Protein AF-A0A920K774-F1 (afdb_monomer_lite)

Secondary structure (DSSP, 8-state):
----SSHHHHHTSTTTTTSHHHHTT------HHHHHS-STTHHHHHHHHHHHH-

Foldseek 3Di:
DDDDPDLLSVLPPPVRVPDPCSVVVVDDDDDPCQVPVPDPNVVVVVVVVVVSVD

Radius of gyration: 13.19 Å; chains: 1; bounding box: 23×33×30 Å

Sequence (54 aa):
MSSFSDEEAFSKHPSLKLTKAAKAKKIYAVDGMSMLGFGPRTIKTAVEITKKFQ

pLDDT: mean 88.38, std 9.13, range [44.25, 95.44]

Structure (mmCIF, N/CA/C/O backbone):
data_AF-A0A920K774-F1
#
_entry.id   AF-A0A920K774-F1
#
loop_
_atom_site.group_PDB
_atom_site.id
_atom_site.type_symbol
_atom_site.label_atom_id
_atom_site.label_alt_id
_atom_site.label_comp_id
_atom_site.label_asym_id
_atom_site.label_entity_id
_atom_site.label_seq_id
_atom_site.pdbx_PDB_ins_code
_atom_site.Cartn_x
_atom_site.Cartn_y
_atom_site.Cartn_z
_atom_site.occupancy
_atom_site.B_iso_or_equiv
_atom_site.auth_seq_id
_atom_site.auth_comp_id
_atom_site.auth_asym_id
_atom_site.auth_atom_id
_atom_site.pdbx_PDB_model_num
ATOM 1 N N . MET A 1 1 ? 1.995 23.032 4.170 1.00 44.25 1 MET A N 1
ATOM 2 C CA . MET A 1 1 ? 1.602 21.662 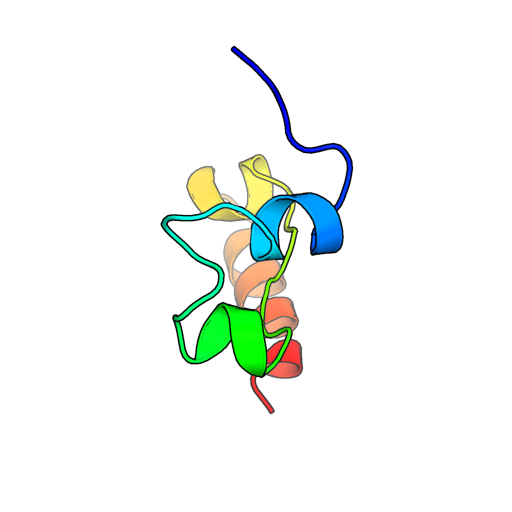3.779 1.00 44.25 1 MET A CA 1
ATOM 3 C C . MET A 1 1 ? 2.220 20.711 4.799 1.00 44.25 1 MET A C 1
ATOM 5 O O . MET A 1 1 ? 3.433 20.560 4.793 1.00 44.25 1 MET A O 1
ATOM 9 N N . SER A 1 2 ? 1.460 20.183 5.758 1.00 56.91 2 SER A N 1
ATOM 10 C CA . SER A 1 2 ? 2.003 19.243 6.750 1.00 56.91 2 SER A CA 1
ATOM 11 C C . SER A 1 2 ? 2.172 17.871 6.097 1.00 56.91 2 SER A C 1
ATOM 13 O O . SER A 1 2 ? 1.178 17.223 5.774 1.00 56.91 2 SER A O 1
ATOM 15 N N . SER A 1 3 ? 3.415 17.447 5.865 1.00 72.44 3 SER A N 1
ATOM 16 C CA . SER A 1 3 ? 3.706 16.052 5.526 1.00 72.44 3 SER A CA 1
ATOM 17 C C . SER A 1 3 ? 3.508 15.193 6.771 1.00 72.44 3 SER A C 1
ATOM 19 O O . SER A 1 3 ? 3.904 15.592 7.865 1.00 72.44 3 SER A O 1
ATOM 21 N N . PHE A 1 4 ? 2.902 14.020 6.616 1.00 82.50 4 PHE A N 1
ATOM 22 C CA . PHE A 1 4 ? 2.906 13.007 7.669 1.00 82.50 4 PHE A CA 1
ATOM 23 C C . PHE A 1 4 ? 4.312 12.409 7.756 1.00 82.50 4 PHE A C 1
ATOM 25 O O . PHE A 1 4 ? 4.954 12.219 6.722 1.00 82.50 4 PHE A O 1
ATOM 32 N N . SER A 1 5 ? 4.800 12.160 8.971 1.00 80.19 5 SER A N 1
ATOM 33 C CA . SER A 1 5 ? 6.112 11.542 9.183 1.00 80.19 5 SER A CA 1
ATOM 34 C C . SER A 1 5 ? 6.084 10.046 8.870 1.00 80.19 5 SER A C 1
ATOM 36 O O . SER A 1 5 ? 7.009 9.538 8.253 1.00 80.19 5 SER A O 1
ATOM 38 N N . ASP A 1 6 ? 4.988 9.366 9.229 1.00 86.62 6 ASP A N 1
ATOM 39 C CA . ASP A 1 6 ? 4.871 7.908 9.162 1.00 8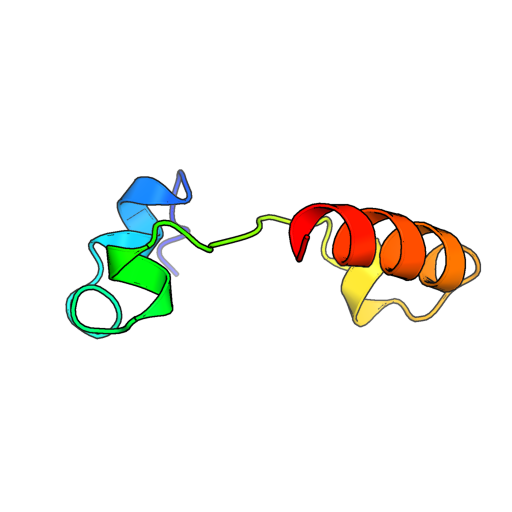6.62 6 ASP A CA 1
ATOM 40 C C . ASP A 1 6 ? 3.428 7.461 8.875 1.00 86.62 6 ASP A C 1
ATOM 42 O O . ASP A 1 6 ? 2.460 8.203 9.095 1.00 86.62 6 ASP A O 1
ATOM 46 N N . GLU A 1 7 ? 3.263 6.204 8.453 1.00 87.69 7 GLU A N 1
ATOM 47 C CA . GLU A 1 7 ? 1.957 5.591 8.159 1.00 87.69 7 GLU A CA 1
ATOM 48 C C . GLU A 1 7 ? 1.013 5.595 9.376 1.00 87.69 7 GLU A C 1
ATOM 50 O O . GLU A 1 7 ? -0.204 5.732 9.232 1.00 87.69 7 GLU A O 1
ATOM 55 N N . GLU A 1 8 ? 1.553 5.508 10.596 1.00 87.12 8 GLU A N 1
ATOM 56 C CA . GLU A 1 8 ? 0.751 5.577 11.821 1.00 87.12 8 GLU A CA 1
ATOM 57 C C . GLU A 1 8 ? 0.169 6.970 12.070 1.00 87.12 8 GLU A C 1
ATOM 59 O O . GLU A 1 8 ? -0.988 7.096 12.484 1.00 87.12 8 GLU A O 1
ATOM 64 N N . ALA A 1 9 ? 0.960 8.017 11.820 1.00 89.50 9 ALA A N 1
ATOM 65 C CA . ALA A 1 9 ? 0.500 9.396 11.921 1.00 89.50 9 ALA A CA 1
ATOM 66 C C . ALA A 1 9 ? -0.579 9.674 10.864 1.00 89.50 9 ALA A C 1
ATOM 68 O O . ALA A 1 9 ? -1.601 10.289 11.174 1.00 89.50 9 ALA A O 1
ATOM 69 N N . PHE A 1 10 ? -0.401 9.135 9.653 1.00 90.38 10 PHE A N 1
ATOM 70 C CA . PHE A 1 10 ? -1.395 9.196 8.582 1.00 90.38 10 PHE A CA 1
ATOM 71 C C . PHE A 1 10 ? -2.700 8.470 8.953 1.00 90.38 10 PHE A C 1
ATOM 73 O O . PHE A 1 10 ? -3.789 9.028 8.815 1.00 90.38 10 PHE A O 1
ATOM 80 N N . SER A 1 11 ? -2.608 7.260 9.512 1.00 90.81 11 SER A N 1
ATOM 81 C CA . SER A 1 11 ? -3.770 6.460 9.931 1.00 90.81 11 SER A CA 1
ATOM 82 C C . SER A 1 11 ? -4.617 7.142 11.014 1.00 90.81 11 SER A C 1
ATOM 84 O O . SER A 1 11 ? -5.844 7.017 11.033 1.00 90.81 11 SER A O 1
ATOM 86 N N . LYS A 1 12 ? -3.981 7.898 11.918 1.00 91.25 12 LYS A N 1
ATOM 87 C CA . LYS A 1 12 ? -4.653 8.600 13.026 1.00 91.25 12 LYS A CA 1
ATOM 88 C C . LYS A 1 12 ? -5.424 9.848 12.587 1.00 91.25 12 LYS A C 1
ATOM 90 O O . LYS A 1 12 ? -6.175 10.385 13.404 1.00 91.25 12 LYS A O 1
ATOM 95 N N . HIS A 1 13 ? -5.280 10.296 11.338 1.00 91.19 13 HIS A N 1
ATOM 96 C CA . HIS A 1 13 ? -5.983 11.473 10.835 1.00 91.19 13 HIS A CA 1
ATOM 97 C C . HIS A 1 13 ? -7.511 11.316 11.007 1.00 91.19 13 HIS A C 1
ATOM 99 O O . HIS A 1 13 ? -8.041 10.255 10.656 1.00 91.19 13 HIS A O 1
ATOM 105 N N . PRO A 1 14 ? -8.248 12.333 11.506 1.00 91.38 14 PRO A N 1
ATOM 106 C CA . PRO A 1 14 ? -9.681 12.217 11.805 1.00 91.38 14 PRO A CA 1
ATOM 107 C C . PRO A 1 14 ? -10.518 11.676 10.640 1.00 91.38 14 PRO A C 1
ATOM 109 O O . PRO A 1 14 ? -11.376 10.819 10.839 1.00 91.38 14 PRO A O 1
ATOM 112 N N . SER A 1 15 ? -10.208 12.104 9.414 1.00 91.88 15 SER A N 1
ATOM 113 C CA . SER A 1 15 ? -10.905 11.661 8.199 1.00 91.88 15 SER A CA 1
ATOM 114 C C . SER A 1 15 ? -10.604 10.212 7.792 1.00 91.88 15 SER A C 1
ATOM 116 O O . SER A 1 15 ? -11.346 9.640 7.001 1.00 91.88 15 SER A O 1
ATOM 118 N N . LEU A 1 16 ? -9.518 9.614 8.295 1.00 91.81 16 LEU A N 1
ATOM 119 C CA . LEU A 1 16 ? -9.041 8.291 7.876 1.00 91.81 16 LEU A CA 1
ATOM 120 C C . LEU A 1 16 ? -9.213 7.226 8.961 1.00 91.81 16 LEU A C 1
ATOM 122 O O . LEU A 1 16 ? -9.534 6.086 8.625 1.00 91.81 16 LEU A O 1
ATOM 126 N N . LYS A 1 17 ? -9.083 7.585 10.245 1.00 93.62 17 LYS A N 1
ATOM 127 C CA . LYS A 1 17 ? -9.065 6.667 11.403 1.00 93.62 17 LYS A CA 1
ATOM 128 C C . LYS A 1 17 ? -10.236 5.679 11.454 1.00 93.62 17 LYS A C 1
ATOM 130 O O . LYS A 1 17 ? -10.099 4.571 11.970 1.00 93.62 17 LYS A O 1
ATOM 135 N N . LEU A 1 18 ? -11.404 6.068 10.942 1.00 94.56 18 LEU A N 1
ATOM 136 C CA . LEU A 1 18 ? -12.609 5.231 10.968 1.00 94.56 18 LEU A CA 1
ATOM 137 C C . LEU A 1 18 ? -12.730 4.273 9.772 1.00 94.56 18 LEU A C 1
ATOM 139 O O . LEU A 1 18 ? -13.568 3.367 9.812 1.00 94.56 18 LEU A O 1
ATOM 143 N N . THR A 1 19 ? -11.893 4.429 8.745 1.00 95.44 19 THR A N 1
ATOM 144 C CA . THR A 1 19 ? -11.899 3.574 7.551 1.00 95.44 19 THR A CA 1
ATOM 145 C C . THR A 1 19 ? -11.425 2.154 7.865 1.00 95.44 19 THR A C 1
ATOM 147 O O . THR A 1 19 ? -10.648 1.916 8.794 1.00 95.44 19 THR A O 1
ATOM 150 N N . LYS A 1 20 ? -11.861 1.183 7.052 1.00 94.25 20 LYS A N 1
ATOM 151 C CA . LYS A 1 20 ? -11.38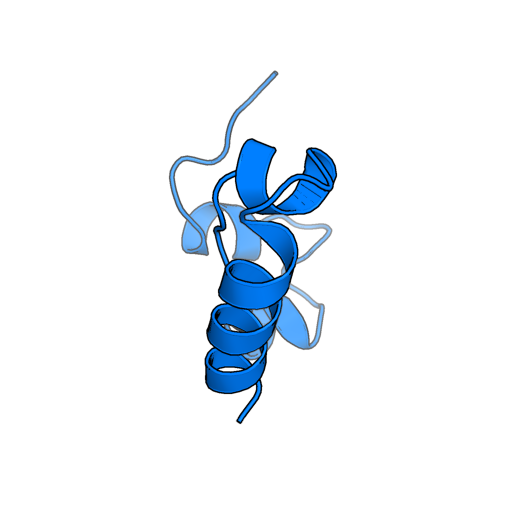6 -0.207 7.154 1.00 94.25 20 LYS A CA 1
ATOM 152 C C . LYS A 1 20 ? -9.868 -0.302 6.951 1.00 94.25 20 LYS A C 1
ATOM 154 O O . LYS A 1 20 ? -9.218 -1.053 7.667 1.00 94.25 20 LYS A O 1
ATOM 159 N N . ALA A 1 21 ? -9.314 0.487 6.026 1.00 93.12 21 ALA A N 1
ATOM 160 C CA . ALA A 1 21 ? -7.880 0.515 5.741 1.00 93.12 21 ALA A CA 1
ATOM 161 C C . ALA A 1 21 ? -7.060 1.005 6.946 1.00 93.12 21 ALA A C 1
ATOM 163 O O . ALA A 1 21 ? -6.122 0.325 7.353 1.00 93.12 21 ALA A O 1
ATOM 164 N N . ALA A 1 22 ? -7.460 2.115 7.578 1.00 92.94 22 ALA A N 1
ATOM 165 C CA . ALA A 1 22 ? -6.778 2.642 8.761 1.00 92.94 22 ALA A CA 1
ATOM 166 C C . ALA A 1 22 ? -6.862 1.683 9.962 1.00 92.94 22 ALA A C 1
ATOM 168 O O . ALA A 1 22 ? -5.850 1.414 10.611 1.00 92.94 22 ALA A O 1
ATOM 169 N N . LYS A 1 23 ? -8.045 1.103 10.222 1.00 92.44 23 LYS A N 1
ATOM 170 C CA . LYS A 1 23 ? -8.250 0.127 11.311 1.00 92.44 23 LYS A CA 1
ATOM 171 C C . LYS A 1 23 ? -7.436 -1.153 11.123 1.00 92.44 23 LYS A C 1
ATOM 173 O O . LYS A 1 23 ? -6.898 -1.675 12.091 1.00 92.44 23 LYS A O 1
ATOM 178 N N . ALA A 1 24 ? -7.334 -1.639 9.888 1.00 92.25 24 ALA A N 1
ATOM 179 C CA . ALA A 1 24 ? -6.557 -2.828 9.546 1.00 92.25 24 ALA A CA 1
ATOM 180 C C . ALA A 1 24 ? -5.061 -2.536 9.320 1.00 92.25 24 ALA A C 1
ATOM 182 O O . ALA A 1 24 ? -4.339 -3.438 8.907 1.00 92.25 24 ALA A O 1
ATOM 183 N N . LYS A 1 25 ? -4.605 -1.290 9.542 1.00 89.38 25 LYS A N 1
ATOM 184 C CA . LYS A 1 25 ? -3.241 -0.822 9.235 1.00 89.38 25 LYS A CA 1
ATOM 185 C C . LYS A 1 25 ? -2.788 -1.169 7.803 1.00 89.38 25 LYS A C 1
ATOM 187 O O . LYS A 1 25 ? -1.618 -1.436 7.563 1.00 89.38 25 LYS A O 1
ATOM 192 N N . LYS A 1 26 ? -3.718 -1.156 6.840 1.00 91.94 26 LYS A N 1
ATOM 193 C CA . LYS A 1 26 ? -3.456 -1.408 5.413 1.00 91.94 26 LYS A CA 1
ATOM 194 C C . LYS A 1 26 ? -3.153 -0.101 4.685 1.00 91.94 26 LYS A C 1
ATOM 196 O O . LYS A 1 26 ? -3.954 0.375 3.882 1.00 91.94 26 LYS A O 1
ATOM 201 N N . ILE A 1 27 ? -2.023 0.503 5.027 1.00 91.38 27 ILE A N 1
ATOM 202 C CA . ILE A 1 27 ? -1.474 1.690 4.368 1.00 91.38 27 ILE A CA 1
ATOM 203 C C . ILE A 1 27 ? -0.132 1.263 3.778 1.00 91.38 27 ILE A C 1
ATOM 205 O O . ILE A 1 27 ? 0.599 0.515 4.412 1.00 91.38 27 ILE A O 1
ATOM 209 N N . TYR A 1 28 ? 0.158 1.681 2.547 1.00 90.81 28 TYR A N 1
ATOM 210 C CA . TYR A 1 28 ? 1.401 1.322 1.874 1.00 90.81 28 TYR A CA 1
ATOM 211 C C . TYR A 1 28 ? 2.082 2.587 1.363 1.00 90.81 28 TYR A C 1
ATOM 213 O O . TYR A 1 28 ? 1.637 3.176 0.376 1.00 90.81 28 TYR A O 1
ATOM 221 N N . ALA A 1 29 ? 3.170 2.994 2.011 1.00 89.75 29 ALA A N 1
ATOM 222 C CA . ALA A 1 29 ? 4.071 4.002 1.473 1.00 89.75 29 ALA A CA 1
ATOM 223 C C . ALA A 1 29 ? 4.898 3.393 0.326 1.00 89.75 29 ALA A C 1
ATOM 225 O O . ALA A 1 29 ? 5.565 2.365 0.484 1.00 89.75 29 ALA A O 1
ATOM 226 N N . VAL A 1 30 ? 4.821 4.003 -0.857 1.00 89.12 30 VAL A N 1
ATOM 227 C CA . VAL A 1 30 ? 5.520 3.562 -2.074 1.00 89.12 30 VAL A CA 1
ATOM 228 C C . VAL A 1 30 ? 6.151 4.781 -2.746 1.00 89.12 30 VAL A C 1
ATOM 230 O O . VAL A 1 30 ? 5.598 5.878 -2.675 1.00 89.12 30 VAL A O 1
ATOM 233 N N . ASP A 1 31 ? 7.303 4.596 -3.395 1.00 89.12 31 ASP A N 1
ATOM 234 C CA . ASP A 1 31 ? 7.982 5.656 -4.147 1.00 89.12 31 ASP A CA 1
ATOM 235 C C . ASP A 1 31 ? 7.056 6.277 -5.209 1.00 89.12 31 ASP A C 1
ATOM 237 O O . ASP A 1 31 ? 6.501 5.579 -6.064 1.00 89.12 31 ASP A O 1
ATOM 241 N N . GLY A 1 32 ? 6.915 7.604 -5.176 1.00 86.50 32 GLY A N 1
ATOM 242 C CA . GLY A 1 32 ? 5.971 8.334 -6.022 1.00 86.50 32 GLY A CA 1
ATOM 243 C C . GLY A 1 32 ? 6.272 8.206 -7.515 1.00 86.50 32 GLY A C 1
ATOM 244 O O . GLY A 1 32 ? 5.351 8.028 -8.312 1.00 86.50 32 GLY A O 1
ATOM 245 N N . MET A 1 33 ? 7.552 8.21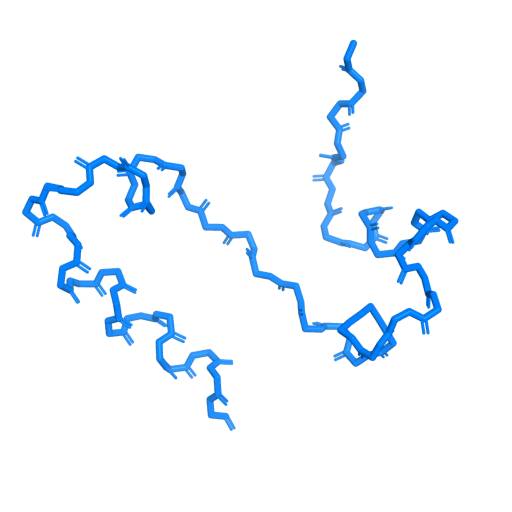6 -7.908 1.00 87.00 33 MET A N 1
ATOM 246 C CA . MET A 1 33 ? 7.935 8.046 -9.316 1.00 87.00 33 MET A CA 1
ATOM 247 C C . MET A 1 33 ? 7.660 6.629 -9.822 1.00 87.00 33 MET A C 1
ATOM 249 O O . MET A 1 33 ? 7.385 6.442 -11.006 1.00 87.00 33 MET A O 1
ATOM 253 N N . SER A 1 34 ? 7.733 5.623 -8.954 1.00 89.00 34 SER A N 1
ATOM 254 C CA . SER A 1 34 ? 7.378 4.246 -9.300 1.00 89.00 34 SER A CA 1
ATOM 255 C C . SER A 1 34 ? 5.869 4.054 -9.521 1.00 89.00 34 SER A C 1
ATOM 257 O O . SER A 1 34 ? 5.479 3.288 -10.401 1.00 89.00 34 SER A O 1
ATOM 259 N N . MET A 1 35 ? 5.033 4.800 -8.789 1.00 88.94 35 MET A N 1
ATOM 260 C CA . MET A 1 35 ? 3.568 4.717 -8.864 1.00 88.94 35 MET A CA 1
ATOM 261 C C . MET A 1 35 ? 2.956 5.593 -9.958 1.00 88.94 35 MET A C 1
ATOM 263 O O . MET A 1 35 ? 2.034 5.161 -10.643 1.00 88.94 35 MET A O 1
ATOM 267 N N . LEU A 1 36 ? 3.451 6.823 -10.116 1.00 90.06 36 LEU A N 1
ATOM 268 C CA . LEU A 1 36 ? 2.846 7.837 -10.990 1.00 90.06 36 LEU A CA 1
ATOM 269 C C . LEU A 1 36 ? 3.666 8.114 -12.252 1.00 90.06 36 LEU A C 1
ATOM 271 O O . LEU A 1 36 ? 3.189 8.794 -13.153 1.00 90.06 36 LEU A O 1
ATOM 275 N N . GLY A 1 37 ? 4.901 7.611 -12.324 1.00 89.06 37 GLY A N 1
ATOM 276 C CA . GLY A 1 37 ? 5.793 7.863 -13.456 1.00 89.06 37 GLY A CA 1
ATOM 277 C C . GLY A 1 37 ? 5.550 6.972 -14.677 1.00 89.06 37 GLY A C 1
ATOM 278 O O . GLY A 1 37 ? 6.102 7.269 -15.728 1.00 89.06 37 GLY A O 1
ATOM 279 N N . PHE A 1 38 ? 4.774 5.886 -14.548 1.00 88.81 38 PHE A N 1
ATOM 280 C CA . PHE A 1 38 ? 4.409 4.956 -15.638 1.00 88.81 38 PHE A CA 1
ATOM 281 C C . PHE A 1 38 ? 5.569 4.551 -16.573 1.00 88.81 38 PHE A C 1
ATOM 283 O O . PHE A 1 38 ? 5.420 4.465 -17.789 1.00 88.81 38 PHE A O 1
ATOM 290 N N . GLY A 1 39 ? 6.753 4.332 -15.999 1.00 88.88 39 GLY A N 1
ATOM 291 C CA . GLY A 1 39 ? 7.977 4.026 -16.737 1.00 88.88 39 GLY A CA 1
ATOM 292 C C . GLY A 1 39 ? 8.349 2.536 -16.725 1.00 88.88 39 GLY A C 1
ATOM 293 O O . GLY A 1 39 ? 7.552 1.679 -16.345 1.00 88.88 39 GLY A O 1
ATOM 294 N N . PRO A 1 40 ? 9.611 2.189 -17.035 1.00 92.25 40 PRO A N 1
ATOM 295 C CA . PRO A 1 40 ? 10.070 0.793 -17.061 1.00 92.25 40 PRO A CA 1
ATOM 296 C C . PRO A 1 40 ? 9.967 0.083 -15.699 1.00 92.25 40 PRO A C 1
ATOM 298 O O . PRO A 1 40 ? 9.993 -1.142 -15.623 1.00 92.25 40 PRO A O 1
ATOM 301 N N . ARG A 1 41 ? 9.832 0.843 -14.604 1.00 93.44 41 ARG A N 1
ATOM 302 C CA . ARG A 1 41 ? 9.653 0.304 -13.250 1.00 93.44 41 ARG A CA 1
ATOM 303 C C . ARG A 1 41 ? 8.220 -0.151 -12.958 1.00 93.44 41 ARG A C 1
ATOM 305 O O . ARG A 1 41 ? 8.038 -0.904 -12.010 1.00 93.44 41 ARG A O 1
ATOM 312 N N . THR A 1 42 ? 7.225 0.225 -13.765 1.00 94.00 42 THR A N 1
ATOM 313 C CA . THR A 1 42 ? 5.802 -0.015 -13.467 1.00 94.00 42 THR A CA 1
ATOM 314 C C . THR A 1 42 ? 5.459 -1.489 -13.275 1.00 94.00 42 THR A C 1
ATOM 316 O O . THR A 1 42 ? 4.791 -1.825 -12.303 1.00 94.00 42 THR A O 1
ATOM 319 N N . ILE A 1 43 ? 5.948 -2.387 -14.138 1.00 94.25 43 ILE A N 1
ATOM 320 C CA . ILE A 1 43 ? 5.673 -3.830 -14.005 1.00 94.25 43 ILE A CA 1
ATOM 321 C C . ILE A 1 43 ? 6.269 -4.370 -12.699 1.00 94.25 43 ILE A C 1
ATOM 323 O O . ILE A 1 43 ? 5.611 -5.110 -11.970 1.00 94.25 43 ILE A O 1
ATOM 327 N N . LYS A 1 44 ? 7.499 -3.961 -12.369 1.00 93.69 44 LYS A N 1
ATOM 328 C CA . LYS A 1 44 ? 8.159 -4.352 -11.119 1.00 93.69 44 LYS A CA 1
ATOM 329 C C . LYS A 1 44 ? 7.373 -3.854 -9.902 1.00 93.69 44 LYS A C 1
ATOM 331 O O . LYS A 1 44 ? 7.091 -4.643 -9.005 1.00 93.69 44 LYS A O 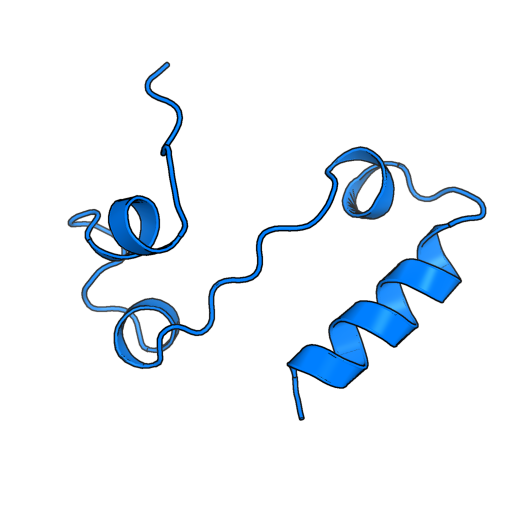1
ATOM 336 N N . THR A 1 45 ? 6.965 -2.585 -9.905 1.00 94.19 45 THR A N 1
ATOM 337 C CA . THR A 1 45 ? 6.155 -1.987 -8.835 1.00 94.19 45 THR A CA 1
ATOM 338 C C . THR A 1 45 ? 4.801 -2.682 -8.692 1.00 94.19 45 THR A C 1
ATOM 340 O O . THR A 1 45 ? 4.375 -2.943 -7.570 1.00 94.19 45 THR A O 1
ATOM 343 N N . ALA A 1 46 ? 4.150 -3.058 -9.798 1.00 93.38 46 ALA A N 1
ATOM 344 C CA . ALA A 1 46 ? 2.901 -3.816 -9.762 1.00 93.38 46 ALA A CA 1
ATOM 345 C C . ALA A 1 46 ? 3.083 -5.160 -9.041 1.00 93.38 46 ALA A C 1
ATOM 347 O O . ALA A 1 46 ? 2.336 -5.458 -8.111 1.00 93.38 46 ALA A O 1
ATOM 348 N N . VAL A 1 47 ? 4.121 -5.927 -9.393 1.00 94.38 47 VAL A N 1
ATOM 349 C CA . VAL A 1 47 ? 4.431 -7.210 -8.735 1.00 94.38 47 VAL A CA 1
ATOM 350 C C . VAL A 1 47 ? 4.727 -7.025 -7.242 1.00 94.38 47 VAL A C 1
ATOM 352 O O . VAL A 1 47 ? 4.251 -7.806 -6.418 1.00 94.38 47 VAL A O 1
ATOM 355 N N . GLU A 1 48 ? 5.502 -6.004 -6.874 1.00 92.81 48 GLU A N 1
ATOM 356 C CA . GLU A 1 48 ? 5.817 -5.698 -5.471 1.00 92.81 48 GLU A CA 1
ATOM 357 C C . GLU A 1 48 ? 4.568 -5.341 -4.662 1.00 92.81 48 GLU A C 1
ATOM 359 O O . GLU A 1 48 ? 4.409 -5.807 -3.534 1.00 92.81 48 GLU A O 1
ATOM 364 N N . ILE A 1 49 ? 3.660 -4.557 -5.241 1.00 93.00 49 ILE A N 1
ATOM 365 C CA . ILE A 1 49 ? 2.408 -4.172 -4.594 1.00 93.00 49 ILE A CA 1
ATOM 366 C C . ILE A 1 49 ? 1.465 -5.364 -4.454 1.00 93.00 49 ILE A C 1
ATOM 368 O O . ILE A 1 49 ? 0.901 -5.553 -3.378 1.00 93.00 49 ILE A O 1
ATOM 372 N N . THR A 1 50 ? 1.325 -6.208 -5.479 1.00 93.88 50 THR A N 1
ATOM 373 C CA . THR A 1 50 ? 0.477 -7.408 -5.402 1.00 93.88 50 THR A CA 1
ATOM 374 C C . THR A 1 50 ? 0.879 -8.316 -4.238 1.00 93.88 50 THR A C 1
ATOM 376 O O . THR A 1 50 ? 0.005 -8.817 -3.536 1.00 93.88 50 THR A O 1
ATOM 379 N N . LYS A 1 51 ? 2.182 -8.462 -3.958 1.00 92.25 51 LYS A N 1
ATOM 380 C CA . LYS A 1 51 ? 2.671 -9.232 -2.799 1.00 92.25 51 LYS A CA 1
ATOM 381 C C . LYS A 1 51 ? 2.230 -8.659 -1.450 1.00 92.25 51 LYS A C 1
ATOM 383 O O . LYS A 1 51 ? 2.133 -9.409 -0.491 1.00 92.25 51 LYS A O 1
ATOM 388 N N . LYS A 1 52 ? 1.971 -7.350 -1.361 1.00 88.00 52 LYS A N 1
ATOM 389 C CA . LYS A 1 52 ? 1.492 -6.696 -0.131 1.00 88.00 52 LYS A CA 1
ATOM 390 C C . LYS A 1 52 ? -0.020 -6.847 0.085 1.00 88.00 52 LYS A C 1
ATOM 392 O O . LYS A 1 52 ? -0.494 -6.572 1.185 1.00 88.00 52 LYS A O 1
ATOM 397 N N . PHE A 1 53 ? -0.767 -7.218 -0.959 1.00 83.69 53 PHE A N 1
ATOM 398 C CA . PHE A 1 53 ? -2.222 -7.405 -0.921 1.00 83.69 53 PHE A CA 1
ATOM 399 C C . PHE A 1 53 ? -2.663 -8.823 -0.531 1.00 83.69 53 PHE A C 1
ATOM 401 O O . PHE A 1 53 ? -3.844 -9.002 -0.223 1.00 83.69 53 PHE A O 1
ATOM 408 N N . GLN A 1 54 ? -1.745 -9.793 -0.562 1.00 65.12 54 GLN A N 1
ATOM 409 C CA . GLN A 1 54 ? -1.948 -11.155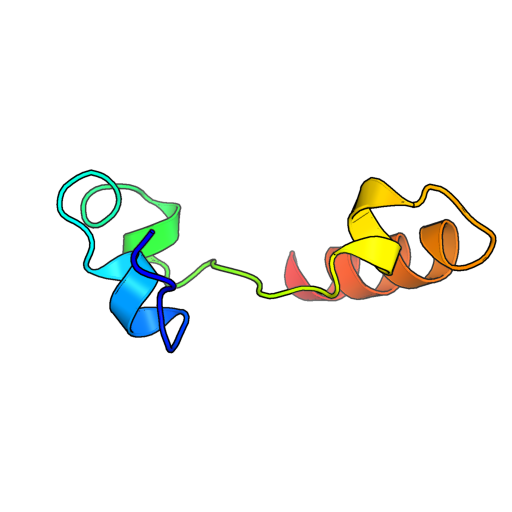 -0.055 1.00 65.12 54 GLN A CA 1
ATOM 410 C C . GLN A 1 54 ? -1.936 -11.172 1.476 1.00 65.12 54 GLN A C 1
ATOM 412 O O . GLN A 1 54 ? -2.766 -11.915 2.042 1.00 65.12 54 GLN A O 1
#